Protein AF-A0A7C2XI77-F1 (afdb_monomer_lite)

Radius of gyration: 26.61 Å; chains: 1; bounding box: 65×60×50 Å

Secondary structure (DSSP, 8-state):
-HHHHHHHHHHHHHHHTTS-TTS-----PPP---SS-TT-EEEEPSEEEEETTTTEEEEE-S-EEEESSPPPHHHHHHHHHHHHHHTSEEEETTEEEE----PPP---TT------

Structure (mmCIF, N/CA/C/O backbone):
data_AF-A0A7C2XI77-F1
#
_entry.id   AF-A0A7C2XI77-F1
#
loop_
_atom_site.group_PDB
_atom_site.id
_atom_site.type_symbol
_atom_site.label_atom_id
_atom_site.label_alt_id
_atom_site.label_comp_id
_atom_site.label_asym_id
_atom_site.label_entity_id
_atom_site.label_seq_id
_atom_site.pdbx_PDB_ins_code
_atom_site.Cartn_x
_atom_site.Cartn_y
_atom_site.Cartn_z
_atom_site.occupancy
_atom_site.B_iso_or_equiv
_atom_site.auth_seq_id
_atom_site.auth_comp_id
_atom_site.auth_asym_id
_atom_site.auth_atom_id
_atom_site.pdbx_PDB_model_num
ATOM 1 N N . MET A 1 1 ? -41.781 -45.187 27.133 1.00 61.69 1 MET A N 1
ATOM 2 C CA . MET A 1 1 ? -41.966 -43.774 27.534 1.00 61.69 1 MET A CA 1
ATOM 3 C C . MET A 1 1 ? -40.724 -43.213 28.222 1.00 61.69 1 MET A C 1
ATOM 5 O O . MET A 1 1 ? -40.201 -42.217 27.752 1.00 61.69 1 MET A O 1
ATOM 9 N N . THR A 1 2 ? -40.166 -43.873 29.241 1.00 67.62 2 THR A N 1
ATOM 10 C CA . THR A 1 2 ? -38.904 -43.470 29.905 1.00 67.62 2 THR A CA 1
ATOM 11 C C . THR A 1 2 ? -37.695 -43.377 28.965 1.00 67.62 2 THR A C 1
ATOM 13 O O . THR A 1 2 ? -36.955 -42.402 29.013 1.00 67.62 2 THR A O 1
ATOM 16 N N . ARG A 1 3 ? -37.523 -44.337 28.046 1.00 73.69 3 ARG A N 1
ATOM 17 C CA . ARG A 1 3 ? -36.411 -44.325 27.074 1.00 73.69 3 ARG A CA 1
ATOM 18 C C . ARG A 1 3 ? -36.510 -43.179 26.059 1.00 73.69 3 ARG A C 1
ATOM 20 O O . ARG A 1 3 ? -35.498 -42.607 25.681 1.00 73.69 3 ARG A O 1
ATOM 27 N N . THR A 1 4 ? -37.728 -42.824 25.654 1.00 82.38 4 THR A N 1
ATOM 28 C CA . THR A 1 4 ? -37.995 -41.707 24.739 1.00 82.38 4 THR A CA 1
ATOM 29 C C . THR A 1 4 ? -37.745 -40.356 25.410 1.00 82.38 4 THR A C 1
ATOM 31 O O . THR A 1 4 ? -37.162 -39.476 24.790 1.00 82.38 4 THR A O 1
ATOM 34 N N . ILE A 1 5 ? -38.102 -40.218 26.691 1.00 87.25 5 ILE A N 1
ATOM 35 C CA . ILE A 1 5 ? -37.827 -39.009 27.485 1.00 87.25 5 ILE A CA 1
ATOM 36 C C . ILE A 1 5 ? -36.315 -38.808 27.663 1.00 87.25 5 ILE A C 1
ATOM 38 O O . ILE A 1 5 ? -35.823 -37.705 27.456 1.00 87.25 5 ILE A O 1
ATOM 42 N N . LEU A 1 6 ? -35.561 -39.874 27.953 1.00 86.12 6 LEU A N 1
ATOM 43 C CA . LEU A 1 6 ? -34.100 -39.801 28.086 1.00 86.12 6 LEU A CA 1
ATOM 44 C C . LEU A 1 6 ? -33.406 -39.367 26.786 1.00 86.12 6 LEU A C 1
ATOM 46 O O . LEU A 1 6 ? -32.475 -38.568 26.830 1.00 86.12 6 LEU A O 1
ATOM 50 N N . ILE A 1 7 ? -33.885 -39.842 25.632 1.00 89.94 7 ILE A N 1
ATOM 51 C CA . ILE A 1 7 ? -33.353 -39.439 24.321 1.00 89.94 7 ILE A CA 1
ATOM 52 C C . ILE A 1 7 ? -33.656 -37.961 24.044 1.00 89.94 7 ILE A C 1
ATOM 54 O O . ILE A 1 7 ? -32.773 -37.238 23.596 1.00 89.94 7 ILE A O 1
ATOM 58 N N . ILE A 1 8 ? -34.865 -37.488 24.358 1.00 90.06 8 ILE A N 1
ATOM 59 C CA . ILE A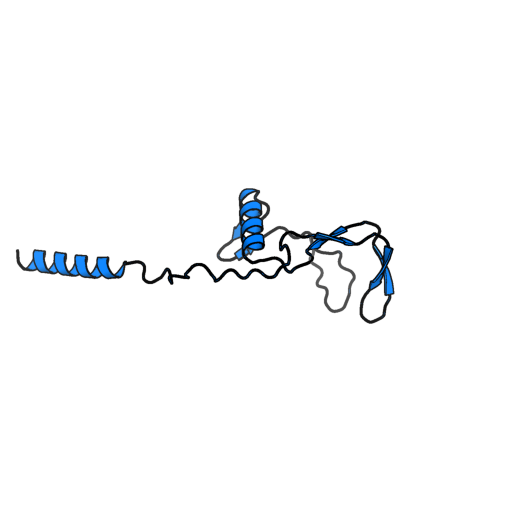 1 8 ? -35.243 -36.078 24.180 1.00 90.06 8 ILE A CA 1
ATOM 60 C C . ILE A 1 8 ? -34.403 -35.166 25.081 1.00 90.06 8 ILE A C 1
ATOM 62 O O . ILE A 1 8 ? -33.908 -34.143 24.615 1.00 90.06 8 ILE A O 1
ATOM 66 N N . CYS A 1 9 ? -34.175 -35.550 26.340 1.00 87.44 9 CYS A N 1
ATOM 67 C CA . CYS A 1 9 ? -33.309 -34.799 27.250 1.00 87.44 9 CYS A CA 1
ATOM 68 C C . CYS A 1 9 ? -31.853 -34.760 26.766 1.00 87.44 9 CYS A C 1
ATOM 70 O O . CYS A 1 9 ? -31.220 -33.712 26.839 1.00 87.44 9 CYS A O 1
ATOM 72 N N . TYR A 1 10 ? -31.333 -35.869 26.234 1.00 86.00 10 TYR A N 1
ATOM 73 C CA . TYR A 1 10 ? -29.976 -35.931 25.689 1.00 86.00 10 TYR A CA 1
ATOM 74 C C . TYR A 1 10 ? -29.816 -35.065 24.431 1.00 86.00 10 TYR A C 1
ATOM 76 O O . TYR A 1 10 ? -28.854 -34.310 24.318 1.00 86.00 10 TYR A O 1
ATOM 84 N N . VAL A 1 11 ? -30.794 -35.099 23.520 1.00 87.50 11 VAL A N 1
ATOM 85 C CA . VAL A 1 11 ? -30.808 -34.248 22.320 1.00 87.50 11 VAL A CA 1
ATOM 86 C C . VAL A 1 11 ? -30.929 -32.768 22.694 1.00 87.50 11 VAL A C 1
ATOM 88 O O . VAL A 1 11 ? -30.193 -31.950 22.154 1.00 87.50 11 VAL A O 1
ATOM 91 N N . ALA A 1 12 ? -31.776 -32.413 23.665 1.00 84.69 12 ALA A N 1
ATOM 92 C CA . ALA A 1 12 ? -31.870 -31.041 24.168 1.00 84.69 12 ALA A CA 1
ATOM 93 C C . ALA A 1 12 ? -30.541 -30.549 24.776 1.00 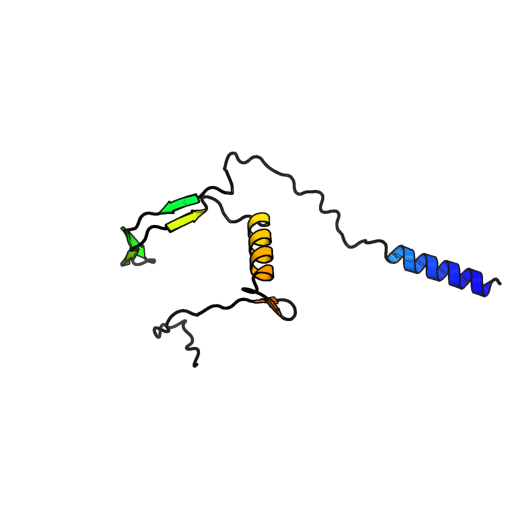84.69 12 ALA A C 1
ATOM 95 O O . ALA A 1 12 ? -30.167 -29.391 24.595 1.00 84.69 12 ALA A O 1
ATOM 96 N N . TRP A 1 13 ? -29.799 -31.438 25.443 1.00 81.12 13 TRP A N 1
ATOM 97 C CA . TRP A 1 13 ? -28.482 -31.131 26.000 1.00 81.12 13 TRP A CA 1
ATOM 98 C C . TRP A 1 13 ? -27.427 -30.904 24.909 1.00 81.12 13 TRP A C 1
ATOM 100 O O . TRP A 1 13 ? -26.656 -29.950 24.987 1.00 81.12 13 TRP A O 1
ATOM 110 N N . LEU A 1 14 ? -27.445 -31.714 23.845 1.00 79.62 14 LEU A N 1
ATOM 111 C CA . LEU A 1 14 ? -26.552 -31.543 22.695 1.00 79.62 14 LEU A CA 1
ATOM 112 C C . LEU A 1 14 ? -26.825 -30.240 21.924 1.00 79.62 14 LEU A C 1
ATOM 114 O O . LEU A 1 14 ? -25.882 -29.577 21.502 1.00 79.62 14 LEU A O 1
ATOM 118 N N . ILE A 1 15 ? -28.090 -29.824 21.787 1.00 75.75 15 ILE A N 1
ATOM 119 C CA . ILE A 1 15 ? -28.446 -28.574 21.092 1.00 75.75 15 ILE A CA 1
ATOM 120 C C . ILE A 1 15 ? -28.014 -27.337 21.903 1.00 75.75 15 ILE A C 1
ATOM 122 O O . ILE A 1 15 ? -27.620 -26.332 21.316 1.00 75.75 15 ILE A O 1
ATOM 126 N N . SER A 1 16 ? -27.995 -27.410 23.241 1.00 67.88 16 SER A N 1
ATOM 127 C CA . SER A 1 16 ? -27.483 -26.320 24.090 1.00 67.88 16 SER A CA 1
ATOM 128 C C . SER A 1 16 ? -25.973 -26.088 23.941 1.00 67.88 16 SER A C 1
ATOM 130 O O . SER A 1 16 ? -25.503 -24.996 24.252 1.00 67.88 16 SER A O 1
ATOM 132 N N . GLY A 1 17 ? -25.215 -27.084 23.466 1.00 62.03 17 GLY A N 1
ATOM 133 C CA . GLY A 1 17 ? -23.793 -26.941 23.126 1.00 62.03 17 GLY A CA 1
ATOM 134 C C . GLY A 1 17 ? -23.546 -26.241 21.784 1.00 62.03 17 GLY A C 1
ATOM 135 O O . GLY A 1 17 ? -22.441 -25.771 21.537 1.00 62.03 17 GLY A O 1
ATOM 136 N N . CYS A 1 18 ? -24.580 -26.124 20.941 1.00 63.47 18 CYS A N 1
ATOM 137 C CA . CYS A 1 18 ? -24.578 -25.310 19.723 1.00 63.47 18 CYS A CA 1
ATOM 138 C C . CYS A 1 18 ? -24.964 -23.844 19.984 1.00 63.47 18 CYS A C 1
ATOM 140 O O . CYS A 1 18 ? -25.146 -23.084 19.032 1.00 63.47 18 CYS A O 1
ATOM 142 N N . ALA A 1 19 ? -25.084 -23.416 21.247 1.00 58.34 19 ALA A N 1
ATOM 143 C CA . ALA A 1 19 ? -25.013 -21.995 21.550 1.00 58.34 19 ALA A CA 1
ATOM 144 C C . ALA A 1 19 ? -23.617 -21.513 21.144 1.00 58.34 19 ALA A C 1
ATOM 146 O O . ALA A 1 19 ? -22.616 -22.081 21.573 1.00 58.34 19 ALA A O 1
ATOM 147 N N . LEU A 1 20 ? -23.590 -20.511 20.269 1.00 56.03 20 LEU A N 1
ATOM 148 C CA . LEU A 1 20 ? -22.444 -19.901 19.603 1.00 56.03 20 LEU A CA 1
ATOM 149 C C . LEU A 1 20 ? -21.370 -19.420 20.600 1.00 56.03 20 LEU A C 1
ATOM 151 O O . LEU A 1 20 ? -21.162 -18.227 20.778 1.00 56.03 20 LEU A O 1
ATOM 155 N N . ALA A 1 21 ? -20.639 -20.339 21.226 1.00 53.41 21 ALA A N 1
ATOM 156 C CA . ALA A 1 21 ? -19.501 -20.056 22.100 1.00 53.41 21 ALA A CA 1
ATOM 157 C C . ALA A 1 21 ? -18.250 -19.619 21.305 1.00 53.41 21 ALA A C 1
ATOM 159 O O . ALA A 1 21 ? -17.142 -19.625 21.832 1.00 53.41 21 ALA A O 1
ATOM 160 N N . GLY A 1 22 ? -18.426 -19.281 20.022 1.00 51.62 22 GLY A N 1
ATOM 161 C CA . GLY A 1 22 ? -17.366 -18.979 19.063 1.00 51.62 22 GLY A CA 1
ATOM 162 C C . GLY A 1 22 ? -17.461 -17.605 18.405 1.00 51.62 22 GLY A C 1
ATOM 163 O O . GLY A 1 22 ? -16.536 -17.231 17.695 1.00 51.62 22 GLY A O 1
ATOM 164 N N . VAL A 1 23 ? -18.506 -16.814 18.664 1.00 48.44 23 VAL A N 1
ATOM 165 C CA . VAL A 1 23 ? -18.350 -15.363 18.539 1.00 48.44 23 VAL A CA 1
ATOM 166 C C . VAL A 1 23 ? -17.912 -14.933 19.918 1.00 48.44 23 VAL A C 1
ATOM 168 O O . VAL A 1 23 ? -18.732 -14.679 20.798 1.00 48.44 23 VAL A O 1
ATOM 171 N N . VAL A 1 24 ? -16.591 -14.921 20.123 1.00 53.00 24 VAL A N 1
ATOM 172 C CA . VAL A 1 24 ? -15.993 -13.992 21.079 1.00 53.00 24 VAL A CA 1
ATOM 173 C C . VAL A 1 24 ? -16.793 -12.716 20.898 1.00 53.00 24 VAL A C 1
ATOM 175 O O . VAL A 1 24 ? -16.852 -12.198 19.782 1.00 53.00 24 VAL A O 1
ATOM 178 N N . ALA A 1 25 ? -17.500 -12.282 21.938 1.00 52.34 25 ALA A N 1
ATOM 179 C CA . ALA A 1 25 ? -18.010 -10.932 21.981 1.00 52.34 25 ALA A CA 1
ATOM 180 C C . ALA A 1 25 ? -16.765 -10.042 21.946 1.00 52.34 25 ALA A C 1
ATOM 182 O O . ALA A 1 25 ? -16.258 -9.609 22.976 1.00 52.34 25 ALA A O 1
ATOM 183 N N . ALA A 1 26 ? -16.205 -9.855 20.753 1.00 59.88 26 ALA A N 1
ATOM 184 C CA . ALA A 1 26 ? -15.406 -8.715 20.426 1.00 59.88 26 ALA A CA 1
ATOM 185 C C . ALA A 1 26 ? -16.409 -7.586 20.600 1.00 59.88 26 ALA A C 1
ATOM 187 O O . ALA A 1 26 ? -17.200 -7.291 19.706 1.00 59.88 26 ALA A O 1
ATOM 188 N N . GLY A 1 27 ? -16.479 -7.052 21.823 1.00 64.81 27 GLY A N 1
ATOM 189 C CA . GLY A 1 27 ? -17.074 -5.746 22.015 1.00 64.81 27 GLY A CA 1
ATOM 190 C C . GLY A 1 27 ? -16.475 -4.836 20.953 1.00 64.81 27 GLY A C 1
ATOM 191 O O . GLY A 1 27 ? -15.318 -5.037 20.564 1.00 64.81 27 GLY A O 1
ATOM 192 N N . THR A 1 28 ? -17.274 -3.902 20.442 1.00 68.50 28 THR A N 1
ATOM 193 C CA . THR A 1 28 ? -16.787 -2.912 19.483 1.00 68.50 28 THR A CA 1
ATOM 194 C C . THR A 1 28 ? -15.426 -2.415 19.971 1.00 68.50 28 THR A C 1
ATOM 196 O O . THR A 1 28 ? -15.337 -2.012 21.140 1.00 68.50 28 THR A O 1
ATOM 199 N N . PRO A 1 29 ? -14.357 -2.543 19.161 1.00 71.00 29 PRO A N 1
ATOM 200 C CA . PRO A 1 29 ? -13.048 -2.053 19.551 1.00 71.00 29 PRO A CA 1
ATOM 201 C C . PRO A 1 29 ? -13.184 -0.610 20.046 1.00 71.00 29 PRO A C 1
ATOM 203 O O . PRO A 1 29 ? -13.973 0.142 19.473 1.00 71.00 29 PRO A O 1
ATOM 206 N N . PRO A 1 30 ? -12.486 -0.217 21.122 1.00 77.62 30 PRO A N 1
ATOM 207 C CA . PRO A 1 30 ? -12.540 1.163 21.570 1.00 77.62 30 PRO A CA 1
ATOM 208 C C . PRO A 1 30 ? -12.057 2.074 20.438 1.00 77.62 30 PRO A C 1
ATOM 210 O O . PRO A 1 30 ? -10.946 1.906 19.933 1.00 77.62 30 PRO A O 1
ATOM 213 N N . GLU A 1 31 ? -12.902 3.017 20.039 1.00 78.88 31 GLU A N 1
ATOM 214 C CA . GLU A 1 31 ? -12.537 4.074 19.102 1.00 78.88 31 GLU A CA 1
ATOM 215 C C . GLU A 1 31 ? -11.802 5.179 19.865 1.00 78.88 31 GLU A C 1
ATOM 217 O O . GLU A 1 31 ? -12.217 5.595 20.952 1.00 78.88 31 GLU A O 1
ATOM 222 N N . PHE A 1 32 ? -10.689 5.643 19.303 1.00 81.56 32 PHE A N 1
ATOM 223 C CA . PHE A 1 32 ? -9.894 6.728 19.861 1.00 81.56 32 PHE A CA 1
ATOM 224 C C . PHE A 1 32 ? -9.884 7.889 18.874 1.00 81.56 32 PHE A C 1
ATOM 226 O O . PHE A 1 32 ? -9.513 7.711 17.717 1.00 81.56 32 PHE A O 1
ATOM 233 N N . GLU A 1 33 ? -10.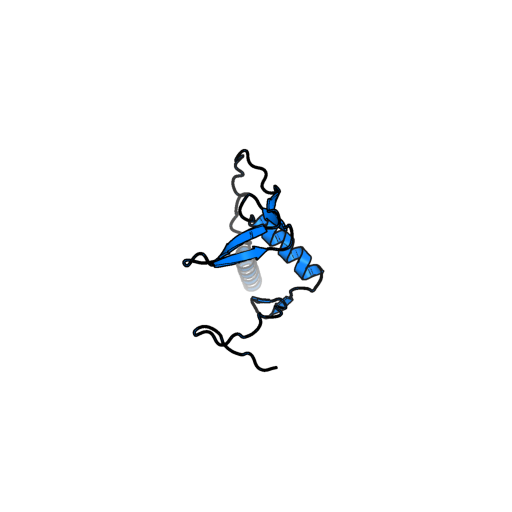246 9.080 19.345 1.00 86.38 33 GLU A N 1
ATOM 234 C CA . GLU A 1 33 ? -10.064 10.313 18.582 1.00 86.38 33 GLU A CA 1
ATOM 235 C C . GLU A 1 33 ? -8.578 10.683 18.600 1.00 86.38 33 GLU A C 1
ATOM 237 O O . GLU A 1 33 ? -8.032 11.099 19.625 1.00 86.38 33 GLU A O 1
ATOM 242 N N . THR A 1 34 ? -7.907 10.468 17.474 1.00 86.19 34 THR A N 1
ATOM 243 C CA . THR A 1 34 ? -6.473 10.723 17.302 1.00 86.19 34 THR A CA 1
ATOM 244 C C . THR A 1 34 ? -6.189 12.154 16.843 1.00 86.19 34 THR A C 1
ATOM 246 O O . THR A 1 34 ? -5.035 12.583 16.884 1.00 86.19 34 THR A O 1
ATOM 249 N N . GLY A 1 35 ? -7.215 12.902 16.417 1.00 90.62 35 GLY A N 1
ATOM 250 C CA . GLY A 1 35 ? -7.081 14.233 15.831 1.00 90.62 35 GLY A CA 1
ATOM 251 C C . GLY A 1 35 ? -6.532 14.234 14.401 1.00 90.62 35 GLY A C 1
ATOM 252 O O . GLY A 1 35 ? -6.198 15.306 13.894 1.00 90.62 35 GLY A O 1
ATOM 253 N N . ILE A 1 36 ? -6.413 13.066 13.755 1.00 91.25 36 ILE A N 1
ATOM 254 C CA . ILE A 1 36 ? -6.005 12.925 12.352 1.00 91.25 36 ILE A CA 1
ATOM 255 C C . ILE A 1 36 ? -7.097 12.205 11.559 1.00 91.25 36 ILE A C 1
ATOM 257 O O . ILE A 1 36 ? -7.663 11.220 12.026 1.00 91.25 36 ILE A O 1
ATOM 261 N N . ASP A 1 37 ? -7.386 12.705 10.359 1.00 93.38 37 ASP A N 1
ATOM 262 C CA . ASP A 1 37 ? -8.346 12.089 9.444 1.00 93.38 37 ASP A CA 1
ATOM 263 C C . ASP A 1 37 ? -7.716 10.848 8.778 1.00 93.38 37 ASP A C 1
ATOM 265 O O . ASP A 1 37 ? -6.748 11.000 8.022 1.00 93.38 37 ASP A O 1
ATOM 269 N N . PRO A 1 38 ? -8.233 9.630 9.028 1.00 92.19 38 PRO A N 1
ATOM 270 C CA . PRO A 1 38 ? -7.691 8.406 8.446 1.00 92.19 38 PRO A CA 1
ATOM 271 C C . PRO A 1 38 ? -7.973 8.273 6.944 1.00 92.19 38 PRO A C 1
ATOM 273 O O . PRO A 1 38 ? -7.407 7.392 6.309 1.00 92.19 38 PRO A O 1
ATOM 276 N N . GLU A 1 39 ? -8.839 9.104 6.361 1.00 94.94 39 GLU A N 1
ATOM 277 C CA . GLU A 1 39 ? -9.102 9.146 4.917 1.00 94.94 39 GLU A CA 1
ATOM 278 C C . GLU A 1 39 ? -8.265 10.233 4.217 1.00 94.94 39 GLU A C 1
ATOM 280 O O . GLU A 1 39 ? -8.468 10.510 3.035 1.00 94.94 39 GLU A O 1
ATOM 285 N N . SER A 1 40 ? -7.320 10.866 4.921 1.00 96.00 40 SER A N 1
ATOM 286 C CA . SER A 1 40 ? -6.503 11.940 4.359 1.00 96.00 40 SER A CA 1
ATOM 287 C C . SER A 1 40 ? -5.378 11.433 3.449 1.00 96.00 40 SER A C 1
ATOM 289 O O . SER A 1 40 ? -4.636 10.498 3.766 1.00 96.00 40 SER A O 1
ATOM 291 N N . TRP A 1 41 ? -5.219 12.119 2.316 1.00 97.31 41 TRP A N 1
ATOM 292 C CA . TRP A 1 41 ? -4.199 11.847 1.305 1.00 97.31 41 TRP A CA 1
ATOM 293 C C . TRP A 1 41 ? -3.269 13.047 1.140 1.00 97.31 41 TRP A C 1
ATOM 295 O O . TRP A 1 41 ? -3.691 14.204 1.205 1.00 97.31 41 TRP A O 1
ATOM 305 N N . ALA A 1 42 ? -1.990 12.769 0.911 1.00 97.81 42 ALA A N 1
ATOM 306 C CA . ALA A 1 42 ? -0.982 13.757 0.570 1.00 97.81 42 ALA A CA 1
ATOM 307 C C . ALA A 1 42 ? -0.503 13.545 -0.865 1.00 97.81 42 ALA A C 1
ATOM 309 O O . ALA A 1 42 ? -0.132 12.437 -1.255 1.00 97.81 42 ALA A O 1
ATOM 310 N N . ARG A 1 43 ? -0.448 14.638 -1.629 1.00 97.94 43 ARG A N 1
ATOM 311 C CA . ARG A 1 43 ? 0.133 14.649 -2.971 1.00 97.94 43 ARG A CA 1
ATOM 312 C C . ARG A 1 43 ? 1.653 14.672 -2.895 1.00 97.94 43 ARG A C 1
ATOM 314 O O . ARG A 1 43 ? 2.240 15.582 -2.309 1.00 97.94 43 ARG A O 1
ATOM 321 N N . VAL A 1 44 ? 2.273 13.712 -3.563 1.00 97.25 44 VAL A N 1
ATOM 322 C CA . VAL A 1 44 ? 3.701 13.676 -3.851 1.00 97.25 44 VAL A CA 1
ATOM 323 C C . VAL A 1 44 ? 3.898 14.163 -5.289 1.00 97.25 44 VAL A C 1
ATOM 325 O O . VAL A 1 44 ? 3.364 13.547 -6.215 1.00 97.25 44 VAL A O 1
ATOM 328 N N . PRO A 1 45 ? 4.597 15.291 -5.499 1.00 97.75 45 PRO A N 1
ATOM 329 C CA . PRO A 1 45 ? 4.809 15.818 -6.835 1.00 97.75 45 PRO A CA 1
ATOM 330 C C . PRO A 1 45 ? 5.836 14.988 -7.614 1.00 97.75 45 PRO A C 1
ATOM 332 O O . PRO A 1 45 ? 6.776 14.444 -7.029 1.00 97.75 45 PRO A O 1
ATOM 335 N N . ALA A 1 46 ? 5.694 14.975 -8.936 1.00 97.94 46 ALA A N 1
ATOM 336 C CA . ALA A 1 46 ? 6.703 14.497 -9.865 1.00 97.94 46 ALA A CA 1
ATOM 337 C C . ALA A 1 46 ? 8.038 15.219 -9.626 1.00 97.94 46 ALA A C 1
ATOM 339 O O . ALA A 1 46 ? 8.080 16.420 -9.330 1.00 97.94 46 ALA A O 1
ATOM 340 N N . GLY A 1 47 ? 9.145 14.498 -9.777 1.00 97.25 47 GLY A N 1
ATOM 341 C CA . GLY A 1 47 ? 10.471 15.050 -9.540 1.00 97.25 47 GLY A CA 1
ATOM 342 C C . GLY A 1 47 ? 11.578 14.009 -9.450 1.00 97.25 47 GLY A C 1
ATOM 343 O O . GLY A 1 47 ? 11.371 12.816 -9.655 1.00 97.25 47 GLY A O 1
ATOM 344 N N . GLU A 1 48 ? 12.776 14.494 -9.138 1.00 96.88 48 GLU A N 1
ATOM 345 C CA . GLU A 1 48 ? 13.961 13.665 -8.926 1.00 96.88 48 GLU A CA 1
ATOM 346 C C . GLU A 1 48 ? 14.052 13.225 -7.465 1.00 96.88 48 GLU A C 1
ATOM 348 O O . GLU A 1 48 ? 14.111 14.058 -6.555 1.00 96.88 48 GLU A O 1
ATOM 353 N N . PHE A 1 49 ? 14.126 11.914 -7.243 1.00 95.56 49 PHE A N 1
ATOM 354 C CA . PHE A 1 49 ? 14.252 11.318 -5.916 1.00 95.56 49 PHE A CA 1
ATOM 355 C C . PHE A 1 49 ? 15.501 10.444 -5.816 1.00 95.56 49 PHE A C 1
ATOM 357 O O . PHE A 1 49 ? 16.007 9.911 -6.800 1.00 95.56 49 PHE A O 1
ATOM 364 N N . LEU A 1 50 ? 16.012 10.271 -4.598 1.00 96.38 50 LEU A N 1
ATOM 365 C CA . LEU A 1 50 ? 17.121 9.357 -4.336 1.00 96.38 50 LEU A CA 1
ATOM 366 C C . LEU A 1 50 ? 16.573 7.959 -4.045 1.00 96.38 50 LEU A C 1
ATOM 368 O O . LEU A 1 50 ? 15.863 7.755 -3.061 1.00 96.38 50 LEU A O 1
ATOM 372 N N . ARG A 1 51 ? 16.933 6.983 -4.880 1.00 93.44 51 ARG A N 1
ATOM 373 C CA . ARG A 1 51 ? 16.529 5.584 -4.727 1.00 93.44 51 ARG A CA 1
ATOM 374 C C . ARG A 1 51 ? 17.615 4.757 -4.047 1.00 93.44 51 ARG A C 1
ATOM 376 O O . ARG A 1 51 ? 18.764 4.702 -4.495 1.00 93.44 51 ARG A O 1
ATOM 383 N N . GLY A 1 52 ? 17.196 4.011 -3.027 1.00 88.94 52 GLY A N 1
ATOM 384 C CA . GLY A 1 52 ? 18.010 2.999 -2.363 1.00 88.9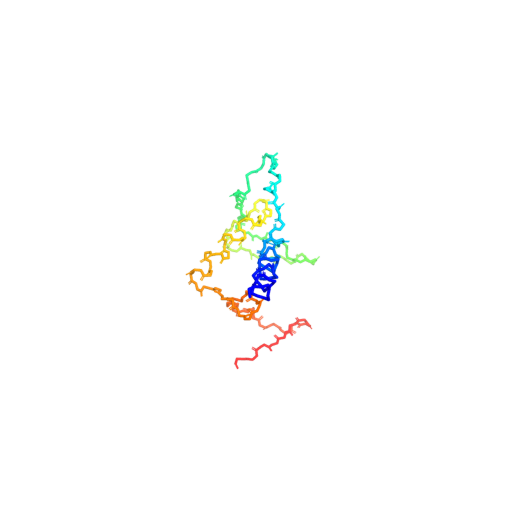4 52 GLY A CA 1
ATOM 385 C C . GLY A 1 52 ? 19.175 3.564 -1.536 1.00 88.94 52 GLY A C 1
ATOM 386 O O . GLY A 1 52 ? 19.385 4.775 -1.471 1.00 88.94 52 GLY A O 1
ATOM 387 N N . PRO A 1 53 ? 19.966 2.683 -0.901 1.00 89.94 53 PRO A N 1
ATOM 388 C CA . PRO A 1 53 ? 21.019 3.083 0.037 1.00 89.94 53 PRO A CA 1
ATOM 389 C C . PRO A 1 53 ? 22.197 3.822 -0.617 1.00 89.94 53 PRO A C 1
ATOM 391 O O . PRO A 1 53 ? 22.938 4.513 0.074 1.00 89.94 53 PRO A O 1
ATOM 394 N N . PHE A 1 54 ? 22.378 3.692 -1.935 1.00 91.56 54 PHE A N 1
ATOM 395 C CA . PHE A 1 54 ? 23.455 4.351 -2.685 1.00 91.56 54 PHE A CA 1
ATOM 396 C C . PHE A 1 54 ? 23.034 5.688 -3.316 1.00 91.56 54 PHE A C 1
ATOM 398 O O . PHE A 1 54 ? 23.850 6.325 -3.977 1.00 91.56 54 PHE A O 1
ATOM 405 N N . GLY A 1 55 ? 21.785 6.127 -3.108 1.00 92.06 55 GLY A N 1
ATOM 406 C CA . GLY A 1 55 ? 21.322 7.455 -3.512 1.00 92.06 55 GLY A CA 1
ATOM 407 C C . GLY A 1 55 ? 21.308 7.679 -5.024 1.00 92.06 55 GLY A C 1
ATOM 408 O O . GLY A 1 55 ? 21.716 8.739 -5.495 1.00 92.06 55 GLY A O 1
ATOM 409 N N . HIS A 1 56 ? 20.864 6.693 -5.803 1.00 92.44 56 HIS A N 1
ATOM 410 C CA . HIS A 1 56 ? 20.739 6.868 -7.249 1.00 92.44 56 HIS A CA 1
ATOM 411 C C . HIS A 1 56 ? 19.605 7.850 -7.559 1.00 92.44 56 HIS A C 1
ATOM 413 O O . HIS A 1 56 ? 18.462 7.593 -7.179 1.00 92.44 56 HIS A O 1
ATOM 419 N N . GLN A 1 57 ? 19.907 8.952 -8.254 1.00 95.06 57 GLN A N 1
ATOM 420 C CA . GLN A 1 57 ? 18.875 9.870 -8.748 1.00 95.06 57 GLN A CA 1
ATOM 421 C C . GLN A 1 57 ? 17.958 9.117 -9.710 1.00 95.06 57 GLN A C 1
ATOM 423 O O . GLN A 1 57 ? 18.430 8.484 -10.656 1.00 95.06 57 GLN A O 1
ATOM 428 N N . THR A 1 58 ? 16.671 9.112 -9.393 1.00 95.12 58 THR A N 1
ATOM 429 C CA . THR A 1 58 ? 15.632 8.401 -10.126 1.00 95.12 58 THR A CA 1
ATOM 430 C C . THR A 1 58 ? 14.453 9.351 -10.318 1.00 95.12 58 THR A C 1
ATOM 432 O O . THR A 1 58 ? 13.888 9.806 -9.315 1.00 95.12 58 THR A O 1
ATOM 435 N N . PRO A 1 59 ? 14.055 9.630 -11.569 1.00 96.50 59 PRO A N 1
ATOM 436 C CA . PRO A 1 59 ? 12.877 10.432 -11.836 1.00 96.50 59 PRO A CA 1
ATOM 437 C C . PRO A 1 59 ? 11.612 9.646 -11.495 1.00 96.50 59 PRO A C 1
ATOM 439 O O . PRO A 1 59 ? 11.483 8.468 -11.831 1.00 96.50 59 PRO A O 1
ATOM 442 N N . VAL A 1 60 ? 10.659 10.330 -10.874 1.00 96.56 60 VAL A N 1
ATOM 443 C CA . VAL A 1 60 ? 9.248 9.943 -10.847 1.00 96.56 60 VAL A CA 1
ATOM 444 C C . VAL A 1 60 ? 8.516 10.990 -11.677 1.00 96.56 60 VAL A C 1
ATOM 446 O O . VAL A 1 60 ? 8.434 12.152 -11.287 1.00 96.56 60 VAL A O 1
ATOM 449 N N . ASP A 1 61 ? 8.061 10.603 -12.865 1.00 97.12 61 ASP A N 1
ATOM 450 C CA . ASP A 1 61 ? 7.554 11.499 -13.911 1.00 97.12 61 ASP A CA 1
ATOM 451 C C . ASP A 1 61 ? 6.046 11.780 -13.818 1.00 97.12 61 ASP A C 1
ATOM 453 O O . ASP A 1 61 ? 5.465 12.415 -14.700 1.00 97.12 61 ASP A O 1
ATOM 457 N N . TYR A 1 62 ? 5.416 11.355 -12.726 1.00 97.06 62 TYR A N 1
ATOM 458 C CA . TYR A 1 62 ? 4.010 11.584 -12.435 1.00 97.06 62 TYR A CA 1
ATOM 459 C C . TYR A 1 62 ? 3.812 12.011 -10.983 1.00 97.06 62 TYR A C 1
ATOM 461 O O . TYR A 1 62 ? 4.542 11.606 -10.079 1.00 97.06 62 TYR A O 1
ATOM 469 N N . ASP A 1 63 ? 2.788 12.831 -10.766 1.00 97.94 63 ASP A N 1
ATOM 470 C CA . ASP A 1 63 ? 2.284 13.077 -9.423 1.00 97.94 63 ASP A CA 1
ATOM 471 C C . ASP A 1 63 ? 1.506 11.850 -8.951 1.00 97.94 63 ASP A C 1
ATOM 473 O O . ASP A 1 63 ? 0.805 11.205 -9.735 1.00 97.94 63 ASP A O 1
ATOM 477 N N . TYR A 1 64 ? 1.574 11.560 -7.661 1.00 97.25 64 TYR A N 1
ATOM 478 C CA . TYR A 1 64 ? 0.751 10.528 -7.046 1.00 97.25 64 TYR A CA 1
ATOM 479 C C . TYR A 1 64 ? 0.315 10.956 -5.651 1.00 97.25 64 TYR A C 1
ATOM 481 O O . TYR A 1 64 ? 0.798 11.948 -5.105 1.00 97.25 64 TYR A O 1
ATOM 489 N N . GLU A 1 65 ? -0.632 10.227 -5.078 1.00 97.56 65 GLU A N 1
ATOM 490 C CA . GLU A 1 65 ? -1.102 10.462 -3.720 1.00 97.56 65 GLU A CA 1
ATOM 491 C C . GLU A 1 65 ? -0.798 9.244 -2.857 1.00 97.56 65 GLU A C 1
ATOM 493 O O . GLU A 1 65 ? -0.860 8.102 -3.317 1.00 97.56 65 GLU A O 1
ATOM 498 N N . ILE A 1 66 ? -0.455 9.498 -1.600 1.00 97.19 66 ILE A N 1
ATOM 499 C CA . ILE A 1 66 ? -0.314 8.469 -0.572 1.00 97.19 66 ILE A CA 1
ATOM 500 C C . ILE A 1 66 ? -1.177 8.839 0.622 1.00 97.19 66 ILE A C 1
ATOM 502 O O . ILE A 1 66 ? -1.364 10.022 0.914 1.00 97.19 66 ILE A O 1
ATOM 506 N N . MET A 1 67 ? -1.688 7.832 1.321 1.00 96.88 67 MET A N 1
ATOM 507 C CA . MET A 1 67 ? -2.358 8.072 2.591 1.00 96.88 67 MET A CA 1
ATOM 508 C C . MET A 1 67 ? -1.366 8.643 3.601 1.00 96.88 67 MET A C 1
ATOM 510 O O . MET A 1 67 ? -0.213 8.213 3.671 1.00 96.88 67 MET A O 1
ATOM 514 N N . ILE A 1 68 ? -1.820 9.634 4.367 1.00 96.06 68 ILE A N 1
ATOM 515 C CA . ILE A 1 68 ? -1.005 10.259 5.418 1.00 96.06 68 ILE A CA 1
ATOM 516 C C . ILE A 1 68 ? -0.816 9.292 6.592 1.00 96.06 68 ILE A C 1
ATOM 518 O O . ILE A 1 68 ? 0.217 9.313 7.262 1.00 96.06 68 ILE A O 1
ATOM 522 N N . THR A 1 69 ? -1.809 8.439 6.829 1.00 94.44 69 THR A N 1
ATOM 523 C CA . THR A 1 69 ? -1.790 7.381 7.837 1.00 94.44 69 THR A CA 1
ATOM 524 C C . THR A 1 69 ? -1.694 6.008 7.188 1.00 94.44 69 THR A C 1
ATOM 526 O O . THR A 1 69 ? -2.013 5.837 6.011 1.00 94.44 69 THR A O 1
ATOM 529 N N . ASP A 1 70 ? -1.320 5.006 7.980 1.00 94.56 70 ASP A N 1
ATOM 530 C CA . ASP A 1 70 ? -1.433 3.613 7.556 1.00 94.56 70 ASP A CA 1
ATOM 531 C C . ASP A 1 70 ? -2.892 3.256 7.234 1.00 94.56 70 ASP A C 1
ATOM 533 O O . ASP A 1 70 ? -3.830 3.761 7.860 1.00 94.56 70 ASP A O 1
ATOM 537 N N . VAL A 1 71 ? -3.068 2.345 6.275 1.00 94.81 71 VAL A N 1
ATOM 538 C CA . VAL A 1 71 ? -4.381 1.794 5.923 1.00 94.81 71 VAL A CA 1
ATOM 539 C C . VAL A 1 71 ? -4.957 1.059 7.133 1.00 94.81 71 VAL A C 1
ATOM 541 O O . VAL A 1 71 ? -4.337 0.141 7.674 1.00 94.81 71 VAL A O 1
ATOM 544 N N . THR A 1 72 ? -6.163 1.433 7.552 1.00 91.81 72 THR A N 1
ATOM 545 C CA . THR A 1 72 ? -6.846 0.785 8.673 1.00 91.81 72 THR A CA 1
ATOM 546 C C . THR A 1 72 ? -7.404 -0.581 8.274 1.00 91.81 72 THR A C 1
ATOM 548 O O . THR A 1 72 ? -7.692 -0.858 7.106 1.00 91.81 72 THR A O 1
ATOM 551 N N . ASN A 1 73 ? -7.639 -1.449 9.262 1.00 92.00 73 ASN A N 1
ATOM 552 C CA . ASN A 1 73 ? -8.276 -2.748 9.019 1.00 92.00 73 ASN A CA 1
ATOM 553 C C . ASN A 1 73 ? -9.666 -2.607 8.379 1.00 92.00 73 ASN A C 1
ATOM 555 O O . ASN A 1 73 ? -10.047 -3.435 7.555 1.00 92.00 73 ASN A O 1
ATOM 559 N N . GLU A 1 74 ? -10.418 -1.565 8.743 1.00 91.19 74 GLU A N 1
ATOM 560 C CA . GLU A 1 74 ? -11.733 -1.286 8.162 1.00 91.19 74 GLU A CA 1
ATOM 561 C C . GLU A 1 74 ? -11.622 -0.915 6.678 1.00 91.19 74 GLU A C 1
ATOM 563 O O . GLU A 1 74 ? -12.331 -1.480 5.844 1.00 91.19 74 GLU A O 1
ATOM 568 N N . GLN A 1 75 ? -10.696 -0.016 6.333 1.00 95.38 75 GLN A N 1
ATOM 569 C CA . GLN A 1 75 ? -10.421 0.372 4.948 1.00 95.38 75 GLN A CA 1
ATOM 570 C C . GLN A 1 75 ? -9.968 -0.825 4.111 1.00 95.38 75 GLN A C 1
ATOM 572 O O . GLN A 1 75 ? -10.470 -1.038 3.006 1.00 95.38 75 GLN A O 1
ATOM 577 N N . TYR A 1 76 ? -9.067 -1.647 4.652 1.00 95.44 76 TYR A N 1
ATOM 578 C CA . TYR A 1 76 ? -8.580 -2.834 3.960 1.00 95.44 76 TYR A CA 1
ATOM 579 C C . TYR A 1 76 ? -9.691 -3.872 3.739 1.00 95.44 76 TYR A C 1
ATOM 581 O O . TYR A 1 76 ? -9.842 -4.395 2.634 1.00 95.44 76 TYR A O 1
ATOM 589 N N . ALA A 1 77 ? -10.529 -4.131 4.747 1.00 95.25 77 ALA A N 1
ATOM 590 C CA . ALA A 1 77 ? -11.672 -5.035 4.616 1.00 95.25 77 ALA A CA 1
ATOM 591 C C . ALA A 1 77 ? -12.701 -4.530 3.589 1.00 95.25 77 ALA A C 1
ATOM 593 O O . ALA A 1 77 ? -13.244 -5.322 2.809 1.00 95.25 77 ALA A O 1
ATOM 594 N N . ARG A 1 78 ? -12.943 -3.212 3.552 1.00 96.94 78 ARG A N 1
ATOM 595 C CA . ARG A 1 78 ? -13.792 -2.559 2.547 1.00 96.94 78 ARG A CA 1
ATOM 596 C C . ARG A 1 78 ? -13.230 -2.755 1.139 1.00 96.94 78 ARG A C 1
ATOM 598 O O . ARG A 1 78 ? -13.950 -3.256 0.276 1.00 96.94 78 ARG A O 1
ATOM 605 N N . TYR A 1 79 ? -11.942 -2.473 0.939 1.00 95.75 79 TYR A N 1
ATOM 606 C CA . TYR A 1 79 ? -11.243 -2.703 -0.328 1.00 95.75 79 TYR A CA 1
ATOM 607 C C . TYR A 1 79 ? -11.373 -4.158 -0.805 1.00 95.75 79 TYR A C 1
ATOM 609 O O . TYR A 1 79 ? -11.784 -4.399 -1.939 1.00 95.75 79 TYR A O 1
ATOM 617 N N . LEU A 1 80 ? -11.091 -5.138 0.062 1.00 95.75 80 LEU A N 1
ATOM 618 C CA . LEU A 1 80 ? -11.198 -6.556 -0.297 1.00 95.75 80 LEU A CA 1
ATOM 619 C C . LEU A 1 80 ? -12.633 -6.952 -0.666 1.00 95.75 80 LEU A C 1
ATOM 621 O O . LEU A 1 80 ? -12.845 -7.692 -1.625 1.00 95.75 80 LEU A O 1
ATOM 625 N N . SER A 1 81 ? -13.630 -6.437 0.054 1.00 96.62 81 SER A N 1
ATOM 626 C CA . SER A 1 81 ? -15.041 -6.715 -0.237 1.00 96.62 81 SER A CA 1
ATOM 627 C C . SER A 1 81 ? -15.459 -6.170 -1.607 1.00 96.62 81 SER A C 1
ATOM 629 O O . SER A 1 81 ? -16.183 -6.828 -2.358 1.00 96.62 81 SER A O 1
ATOM 631 N N . GLU A 1 82 ? -14.988 -4.972 -1.955 1.00 97.75 82 GLU A N 1
ATOM 632 C CA . GLU A 1 82 ? -15.232 -4.356 -3.259 1.00 97.75 82 GLU A CA 1
ATOM 633 C C . GLU A 1 82 ? -14.513 -5.094 -4.389 1.00 97.75 82 GLU A C 1
ATOM 635 O O . GLU A 1 82 ? -15.137 -5.383 -5.411 1.00 97.75 82 GLU A O 1
ATOM 640 N N . ALA A 1 83 ? -13.246 -5.453 -4.187 1.00 96.81 83 ALA A N 1
ATOM 641 C CA . ALA A 1 83 ? -12.438 -6.206 -5.139 1.00 96.81 83 ALA A CA 1
ATOM 642 C C . ALA A 1 83 ? -13.034 -7.595 -5.426 1.00 96.81 83 ALA A C 1
ATOM 644 O O . ALA A 1 83 ? -13.166 -7.991 -6.585 1.00 96.81 83 ALA A O 1
ATOM 645 N N . LEU A 1 84 ? -13.478 -8.308 -4.385 1.00 96.62 84 LEU A N 1
ATOM 646 C CA . LEU A 1 84 ? -14.122 -9.614 -4.528 1.00 96.62 84 LEU A CA 1
ATOM 647 C C . LEU A 1 84 ? -15.431 -9.500 -5.318 1.00 96.62 84 LEU A C 1
ATOM 649 O O . LEU A 1 84 ? -15.692 -10.293 -6.219 1.00 96.62 84 LEU A O 1
ATOM 653 N N . ARG A 1 85 ? -16.240 -8.472 -5.032 1.00 97.44 85 ARG A N 1
ATOM 654 C CA . ARG A 1 85 ? -17.479 -8.190 -5.775 1.00 97.44 85 ARG A CA 1
ATOM 655 C C . ARG A 1 85 ? -17.213 -7.810 -7.235 1.00 97.44 85 ARG A C 1
ATOM 657 O O . ARG A 1 85 ? -18.039 -8.111 -8.093 1.00 97.44 85 ARG A O 1
ATOM 664 N N . ALA A 1 86 ? -16.096 -7.141 -7.509 1.00 96.88 86 ALA A N 1
ATOM 665 C CA . ALA A 1 86 ? -15.661 -6.785 -8.857 1.00 96.88 86 ALA A CA 1
ATOM 666 C C . ALA A 1 86 ? -15.005 -7.955 -9.614 1.00 96.88 86 ALA A C 1
ATOM 668 O O . ALA A 1 86 ? -14.832 -7.863 -10.828 1.00 96.88 86 ALA A O 1
ATOM 669 N N . GLY A 1 87 ? -14.652 -9.044 -8.922 1.00 95.50 87 GLY A N 1
ATOM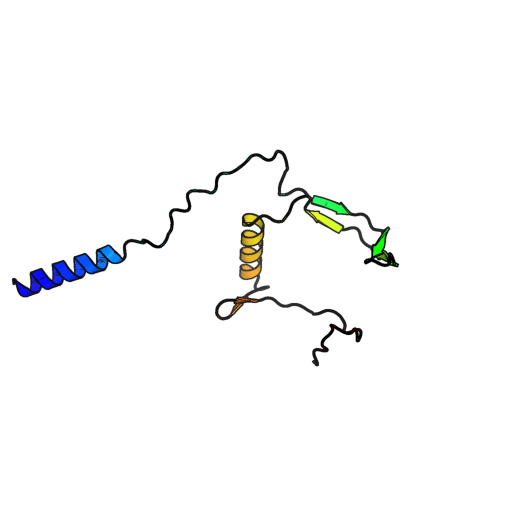 670 C CA . GLY A 1 87 ? -13.978 -10.208 -9.500 1.00 95.50 87 GLY A CA 1
ATOM 671 C C . GLY A 1 87 ? -12.492 -9.992 -9.798 1.00 95.50 87 GLY A C 1
ATOM 672 O O . GLY A 1 87 ? -11.918 -10.753 -10.571 1.00 95.50 87 GLY A O 1
ATOM 673 N N . SER A 1 88 ? -11.860 -8.960 -9.226 1.00 95.06 88 SER A N 1
ATOM 674 C CA . SER A 1 88 ? -10.410 -8.736 -9.367 1.00 95.06 88 SER A CA 1
ATOM 675 C C . SER A 1 88 ? -9.577 -9.628 -8.442 1.00 95.06 88 SER A C 1
ATOM 677 O O . SER A 1 88 ? -8.388 -9.839 -8.686 1.00 95.06 88 SER A O 1
ATOM 679 N N . ILE A 1 89 ? -10.211 -10.155 -7.396 1.00 96.62 89 ILE A N 1
ATOM 680 C CA . ILE A 1 89 ? -9.668 -11.161 -6.489 1.00 96.62 89 ILE A CA 1
ATOM 681 C C . ILE A 1 89 ? -10.677 -12.298 -6.332 1.00 96.62 89 ILE A C 1
ATOM 683 O O . ILE A 1 89 ? -11.881 -12.104 -6.513 1.00 96.62 89 ILE A O 1
ATOM 687 N N . GLU A 1 90 ? -10.192 -13.467 -5.943 1.00 96.12 90 GLU A N 1
ATOM 688 C CA . GLU A 1 90 ? -11.006 -14.635 -5.626 1.00 96.12 90 GLU A CA 1
ATOM 689 C C . GLU A 1 90 ? -10.523 -15.310 -4.339 1.00 96.12 90 GLU A C 1
ATOM 691 O O . GLU A 1 90 ? -9.415 -15.067 -3.853 1.00 96.12 90 GLU A O 1
ATOM 696 N N . ILE A 1 91 ? -11.381 -16.158 -3.771 1.00 95.62 91 ILE A N 1
ATOM 697 C CA . ILE A 1 91 ? -11.032 -17.003 -2.630 1.00 95.62 91 ILE A CA 1
ATOM 698 C C . ILE A 1 91 ? -10.781 -18.412 -3.167 1.00 95.62 91 ILE A C 1
ATOM 700 O O . ILE A 1 91 ? -11.717 -19.091 -3.592 1.00 95.62 91 ILE A O 1
ATOM 704 N N . ALA A 1 92 ? -9.521 -18.841 -3.151 1.00 94.94 92 ALA A N 1
ATOM 705 C CA . ALA A 1 92 ? -9.087 -20.152 -3.615 1.00 94.94 92 ALA A CA 1
ATOM 706 C C . ALA A 1 92 ? -8.582 -20.979 -2.425 1.00 94.94 92 ALA A C 1
ATOM 708 O O . ALA A 1 92 ? -7.606 -20.613 -1.769 1.00 94.94 92 ALA A O 1
ATOM 709 N N . ALA A 1 93 ? -9.257 -22.101 -2.148 1.00 92.00 93 ALA A N 1
ATOM 710 C CA . ALA A 1 93 ? -9.087 -22.866 -0.910 1.00 92.00 93 ALA A CA 1
ATOM 711 C C . ALA A 1 93 ? -9.256 -21.960 0.328 1.00 92.00 93 ALA A C 1
ATOM 713 O O . ALA A 1 93 ? -10.366 -21.500 0.578 1.00 92.00 93 ALA A O 1
ATOM 714 N N . ASP A 1 94 ? -8.169 -21.660 1.039 1.00 93.06 94 ASP A N 1
ATOM 715 C CA . ASP A 1 94 ? -8.146 -20.798 2.230 1.00 93.06 94 ASP A CA 1
ATOM 716 C C . ASP A 1 94 ? -7.308 -19.522 2.007 1.00 93.06 94 ASP A C 1
ATOM 718 O O . ASP A 1 94 ? -6.736 -18.961 2.943 1.00 93.06 94 ASP A O 1
ATOM 722 N N . GLN A 1 95 ? -7.173 -19.077 0.754 1.00 92.81 95 GLN A N 1
ATOM 723 C CA . GLN A 1 95 ? -6.365 -17.916 0.382 1.00 92.81 95 GLN A CA 1
ATOM 724 C C . GLN A 1 95 ? -7.167 -16.909 -0.437 1.00 92.81 95 GLN A C 1
ATOM 726 O O . GLN A 1 95 ? -7.965 -17.279 -1.296 1.00 92.81 95 GLN A O 1
ATOM 731 N N . VAL A 1 96 ? -6.910 -15.624 -0.192 1.00 93.31 96 VAL A N 1
ATOM 732 C CA . VAL A 1 96 ? -7.337 -14.537 -1.078 1.00 93.31 96 VAL A CA 1
ATOM 733 C C . VAL A 1 96 ? -6.251 -14.353 -2.128 1.00 93.31 96 VAL A C 1
ATOM 735 O O . VAL A 1 96 ? -5.110 -14.043 -1.784 1.00 93.31 96 VAL A O 1
ATOM 738 N N . VAL A 1 97 ? -6.596 -14.558 -3.395 1.00 94.69 97 VAL A N 1
ATOM 739 C CA . VAL A 1 97 ? -5.662 -14.464 -4.520 1.00 94.69 97 VAL A CA 1
ATOM 740 C C . VAL A 1 97 ? -6.154 -13.434 -5.529 1.00 94.69 97 VAL A C 1
ATOM 742 O O . VAL A 1 97 ? -7.352 -13.213 -5.683 1.00 94.69 97 VAL A O 1
ATOM 745 N N . GLY A 1 98 ? -5.221 -12.778 -6.208 1.00 91.56 98 GLY A N 1
ATOM 746 C CA . GLY A 1 98 ? -5.501 -11.781 -7.234 1.00 91.56 98 GLY A CA 1
ATOM 747 C C . GLY A 1 98 ? -4.426 -11.818 -8.306 1.00 91.56 98 GLY A C 1
ATOM 748 O O . GLY A 1 98 ? -3.312 -12.290 -8.067 1.00 91.56 98 GLY A O 1
ATOM 749 N N . TYR A 1 99 ? -4.761 -11.333 -9.497 1.00 88.81 99 TYR A N 1
ATOM 750 C CA . TYR A 1 99 ? -3.795 -11.257 -10.584 1.00 88.81 99 TYR A CA 1
ATOM 751 C C . TYR A 1 99 ? -2.701 -10.232 -10.261 1.00 88.81 99 TYR A C 1
ATOM 753 O O . TYR A 1 99 ? -2.991 -9.070 -9.974 1.00 88.81 99 TYR A O 1
ATOM 761 N N . TYR A 1 100 ? -1.444 -10.659 -10.355 1.00 84.44 100 TYR A N 1
ATOM 762 C CA . TYR A 1 100 ? -0.277 -9.789 -10.275 1.00 84.44 100 TYR A CA 1
ATOM 763 C C . TYR A 1 100 ? 0.529 -9.941 -11.572 1.00 84.44 100 TYR A C 1
ATOM 765 O O . TYR A 1 100 ? 0.959 -11.055 -11.874 1.00 84.44 100 TYR A O 1
ATOM 773 N N . PRO A 1 101 ? 0.735 -8.864 -12.355 1.00 81.50 101 PRO A N 1
ATOM 774 C CA . PRO A 1 101 ? 1.394 -8.944 -13.661 1.00 81.50 101 PRO A CA 1
ATOM 775 C C . PRO A 1 101 ? 2.901 -9.253 -13.602 1.00 81.50 101 PRO A C 1
ATOM 777 O O . PRO A 1 101 ? 3.504 -9.428 -14.658 1.00 81.50 101 PRO A O 1
ATOM 780 N N . SER A 1 102 ? 3.488 -9.360 -12.402 1.00 77.75 102 SER A N 1
ATOM 781 C CA . SER A 1 102 ? 4.934 -9.458 -12.153 1.00 77.75 102 SER A CA 1
ATOM 782 C C . SER A 1 102 ? 5.738 -8.253 -12.658 1.00 77.75 102 SER A C 1
ATOM 784 O O . SER A 1 102 ? 5.286 -7.462 -13.485 1.00 77.75 102 SER A O 1
ATOM 786 N N . GLU A 1 103 ? 6.949 -8.085 -12.128 1.00 82.25 103 GLU A N 1
ATOM 787 C CA . GLU A 1 103 ? 7.925 -7.141 -12.678 1.00 82.25 103 GLU A CA 1
ATOM 788 C C . GLU A 1 103 ? 8.770 -7.801 -13.775 1.00 82.25 103 GLU A C 1
ATOM 790 O O . GLU A 1 103 ? 8.869 -9.027 -13.864 1.00 82.25 103 GLU A O 1
ATOM 795 N N . VAL A 1 104 ? 9.397 -6.976 -14.619 1.00 84.31 104 VAL A N 1
ATOM 796 C CA . VAL A 1 104 ? 10.348 -7.448 -15.634 1.00 84.31 104 VAL A CA 1
ATOM 797 C C . VAL A 1 104 ? 11.538 -8.121 -14.942 1.00 84.31 104 VAL A C 1
ATOM 799 O O . VAL A 1 104 ? 12.071 -7.601 -13.964 1.00 84.31 104 VAL A O 1
ATOM 802 N N . TYR A 1 105 ? 11.975 -9.266 -15.464 1.00 85.94 105 TYR A N 1
ATOM 803 C CA . TYR A 1 105 ? 13.189 -9.936 -15.002 1.00 85.94 105 TYR A CA 1
ATOM 804 C C . TYR A 1 105 ? 14.441 -9.179 -15.475 1.00 85.94 105 TYR A C 1
ATOM 806 O O . TYR A 1 105 ? 14.612 -8.938 -16.670 1.00 85.94 105 TYR A O 1
ATOM 814 N N . HIS A 1 106 ? 15.330 -8.824 -14.547 1.00 86.19 106 HIS A N 1
ATOM 815 C CA . HIS A 1 106 ? 16.567 -8.075 -14.790 1.00 86.19 106 HIS A CA 1
ATOM 816 C C . HIS A 1 106 ? 17.845 -8.896 -14.526 1.00 86.19 106 HIS A C 1
ATOM 818 O O . HIS A 1 106 ? 18.948 -8.420 -14.800 1.00 86.19 106 HIS A O 1
ATOM 824 N N . GLY A 1 107 ? 17.736 -10.125 -14.011 1.00 87.75 107 GLY A N 1
ATOM 825 C CA . GLY A 1 107 ? 18.877 -11.014 -13.771 1.00 87.75 107 GLY A CA 1
ATOM 826 C C . GLY A 1 107 ? 19.641 -10.738 -12.474 1.00 87.75 107 GLY A C 1
ATOM 827 O O . GLY A 1 107 ? 20.798 -11.150 -12.339 1.00 87.75 107 GLY A O 1
ATOM 828 N N . TYR A 1 108 ? 19.038 -10.034 -11.511 1.00 85.00 108 TYR A N 1
ATOM 829 C CA . TYR A 1 108 ? 19.673 -9.801 -10.212 1.00 85.00 108 TYR A CA 1
ATOM 830 C C . TYR A 1 108 ? 19.638 -11.049 -9.318 1.00 85.00 108 TYR A C 1
ATOM 832 O O . TYR A 1 108 ? 18.832 -11.958 -9.485 1.00 85.00 108 TYR A O 1
ATOM 840 N N . LYS A 1 109 ? 20.530 -11.092 -8.316 1.00 83.81 109 LYS A N 1
ATOM 841 C CA . LYS A 1 109 ? 20.780 -12.283 -7.475 1.00 83.81 109 LYS A CA 1
ATOM 842 C C . LYS A 1 109 ? 19.547 -12.864 -6.771 1.00 83.81 109 LYS A C 1
ATOM 844 O O . LYS A 1 109 ? 19.597 -14.022 -6.373 1.00 83.81 109 LYS A O 1
ATOM 849 N N . HIS A 1 110 ? 18.500 -12.068 -6.561 1.00 85.75 110 HIS A N 1
ATOM 850 C CA . HIS A 1 110 ? 17.278 -12.472 -5.856 1.00 85.75 110 HIS A CA 1
ATOM 851 C C . HIS A 1 110 ? 16.040 -12.436 -6.761 1.00 85.75 110 HIS A C 1
ATOM 853 O O . HIS A 1 110 ? 14.926 -12.288 -6.269 1.00 85.75 110 HIS A O 1
ATOM 859 N N . GLU A 1 111 ? 16.233 -12.557 -8.073 1.00 87.38 111 GLU A N 1
ATOM 860 C CA . GLU A 1 111 ? 15.145 -12.666 -9.040 1.00 87.38 111 GLU A CA 1
ATOM 861 C C . GLU A 1 111 ? 15.025 -14.098 -9.558 1.00 87.38 111 GLU A C 1
ATOM 863 O O . GLU A 1 111 ? 16.024 -14.783 -9.790 1.00 87.38 111 GLU A O 1
ATOM 868 N N . VAL A 1 112 ? 13.787 -14.537 -9.769 1.00 82.50 112 VAL A N 1
ATOM 869 C CA . VAL A 1 112 ? 13.464 -15.817 -10.401 1.00 82.50 112 VAL A CA 1
ATOM 870 C C . VAL A 1 112 ? 12.709 -15.507 -11.684 1.00 82.50 112 VAL A C 1
ATOM 872 O O . VAL A 1 112 ? 11.666 -14.860 -11.642 1.00 82.50 112 VAL A O 1
ATOM 875 N N . GLU A 1 113 ? 13.245 -15.951 -12.818 1.00 85.31 113 GLU A N 1
ATOM 876 C CA . GLU A 1 113 ? 12.541 -15.853 -14.093 1.00 85.31 113 GLU A CA 1
ATOM 877 C C . GLU A 1 113 ? 11.340 -16.803 -14.075 1.00 85.31 113 GLU A C 1
ATOM 879 O O . GLU A 1 113 ? 11.474 -18.001 -13.813 1.00 85.31 113 GLU A O 1
ATOM 884 N N . ILE A 1 114 ? 10.159 -16.256 -14.343 1.00 78.88 114 ILE A N 1
ATOM 885 C CA . ILE A 1 114 ? 8.938 -17.030 -14.540 1.00 78.88 114 ILE A CA 1
ATOM 886 C C . ILE A 1 114 ? 8.754 -17.136 -16.050 1.00 78.88 114 ILE A C 1
ATOM 888 O O . ILE A 1 114 ? 8.361 -16.169 -16.702 1.00 78.88 114 ILE A O 1
ATOM 892 N N . SER A 1 115 ? 9.094 -18.296 -16.612 1.00 73.56 115 SER A N 1
ATOM 893 C CA . SER A 1 115 ? 8.855 -18.584 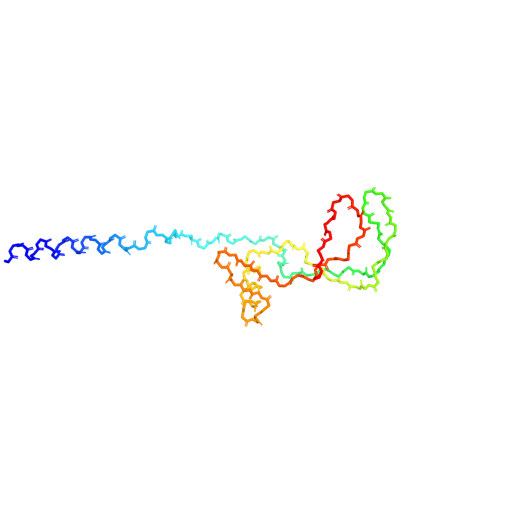-18.027 1.00 73.56 115 SER A CA 1
ATOM 894 C C . SER A 1 115 ? 7.354 -18.584 -18.325 1.00 73.56 115 SER A C 1
ATOM 896 O O . SER A 1 115 ? 6.579 -19.125 -17.534 1.00 73.56 115 SER A O 1
ATOM 898 N N . ALA A 1 116 ? 6.978 -17.994 -19.462 1.00 64.38 116 ALA A N 1
ATOM 899 C CA . ALA A 1 116 ? 5.606 -17.949 -19.970 1.00 64.38 116 ALA A CA 1
ATOM 900 C C . ALA A 1 116 ? 5.023 -19.336 -20.289 1.00 64.38 116 ALA A C 1
ATOM 902 O O . ALA A 1 116 ? 5.806 -20.240 -20.667 1.00 64.38 116 ALA A O 1
#

pLDDT: mean 86.5, std 12.62, range [48.44, 97.94]

Sequence (116 aa):
MTRTILIICYVAWLISGCALAGVVAAGTPPEFETGIDPESWARVPAGEFLRGPFGHQTPVDYDYEIMITDVTNEQYARYLSEALRAGSIEIAADQVVGYYPSEVYHGYKHEVEISA

Foldseek 3Di:
DVVVVVVVVVVVVVVVVPPCPPPPCPPPPDDDPPVDDQPDKDKDAWDWFQDDPVGDTDTDHHIDIDGPDDQDPVNVVVVLVVCVVVVQWDCDPNDIDGDDPDDDDDPDPPDDDDDD